Protein AF-A0A969EBJ7-F1 (afdb_monomer_lite)

Foldseek 3Di:
DDDDDDDDDDPDDDDDDDDDDDDDDDDDDDDDDDDDDDDDDDDDDDDDPDDPPPPPPLPPQDPVQWDWLAAAPVRWTKIWRNVQWDDPDPQWTWTWMDRRSDIWIWIARLVVQWIATPPVRDIDHDPDSSSSSRSVSSNVD

Radius of gyration: 25.85 Å; chains: 1; bounding box: 45×55×98 Å

Sequence (141 aa):
MMILLTACSHKAVQPPTTLPVTPQEPTPQTPVATGASSGAGVPVPTTIPPNPTTPLVSPSLPSSCNYFAGNAVGGQTIYVDVCSIRSEEPTNIRFIYYLGRERVEGSANCPDFNWISYPEAQVHTPQSEATENMLNKVCQG

pLDDT: mean 72.38, std 23.84, range [31.27, 97.56]

Secondary structure (DSSP, 8-state):
-------------PPP----------------------------------------------GGGEEEEEE-TTS-EEEEEEEEEEEEETTEEEEEEEETTEEEEEEEETTTTEEEEETTTEEE---SHHHHHHHHHHHT-

Structure (mmCIF, N/CA/C/O backbone):
data_AF-A0A969EBJ7-F1
#
_entry.id   AF-A0A969EBJ7-F1
#
loop_
_atom_site.group_PDB
_atom_site.id
_atom_site.type_symbol
_atom_site.label_atom_id
_atom_site.label_alt_id
_atom_site.label_comp_id
_atom_site.label_asym_id
_atom_site.label_entity_id
_atom_site.label_seq_id
_atom_site.pdbx_PDB_ins_code
_atom_site.Cartn_x
_atom_site.Cartn_y
_atom_site.Cartn_z
_atom_site.occupancy
_atom_site.B_iso_or_equiv
_atom_site.auth_seq_id
_atom_site.auth_comp_id
_atom_site.auth_asym_id
_atom_site.auth_atom_id
_atom_site.pdbx_PDB_model_num
ATOM 1 N N . MET A 1 1 ? -26.087 22.367 -56.078 1.00 46.88 1 MET A N 1
ATOM 2 C CA . MET A 1 1 ? -24.842 22.355 -55.284 1.00 46.88 1 MET A CA 1
ATOM 3 C C . MET A 1 1 ? -25.253 22.244 -53.822 1.00 46.88 1 MET A C 1
ATOM 5 O O . MET A 1 1 ? -25.692 23.227 -53.249 1.00 46.88 1 MET A O 1
ATOM 9 N N . MET A 1 2 ? -25.285 21.021 -53.288 1.00 39.97 2 MET A N 1
ATOM 10 C CA . MET A 1 2 ? -25.717 20.705 -51.919 1.00 39.97 2 MET A CA 1
ATOM 11 C C . MET A 1 2 ? -24.481 20.263 -51.139 1.00 39.97 2 MET A C 1
ATOM 13 O O . MET A 1 2 ? -23.809 19.321 -51.552 1.00 39.97 2 MET A O 1
ATOM 17 N N . ILE A 1 3 ? -24.172 20.960 -50.048 1.00 50.75 3 ILE A N 1
ATOM 18 C CA . ILE A 1 3 ? -23.107 20.590 -49.114 1.00 50.75 3 ILE A CA 1
ATOM 19 C C . ILE A 1 3 ? -23.778 19.756 -48.020 1.00 50.75 3 ILE A C 1
ATOM 21 O O . ILE A 1 3 ? -24.552 20.289 -47.227 1.00 50.75 3 ILE A O 1
ATOM 25 N N . LEU A 1 4 ? -23.542 18.440 -48.027 1.00 46.28 4 LEU A N 1
ATOM 26 C CA . LEU A 1 4 ? -23.965 17.555 -46.943 1.00 46.28 4 LEU A CA 1
ATOM 27 C C . LEU A 1 4 ? -23.080 17.810 -45.716 1.00 46.28 4 LEU A C 1
ATOM 29 O O . LEU A 1 4 ? -21.862 17.656 -45.776 1.00 46.28 4 LEU A O 1
ATOM 33 N N . LEU A 1 5 ? -23.713 18.185 -44.607 1.00 48.78 5 LEU A N 1
ATOM 34 C CA . LEU A 1 5 ? -23.107 18.241 -43.280 1.00 48.78 5 LEU A CA 1
ATOM 35 C C . LEU A 1 5 ? -22.982 16.811 -42.735 1.00 48.78 5 LEU A C 1
ATOM 37 O O . LEU A 1 5 ? -23.986 16.150 -42.471 1.00 48.78 5 LEU A O 1
ATOM 41 N N . THR A 1 6 ? -21.751 16.329 -42.576 1.00 59.78 6 THR A N 1
ATOM 42 C CA . THR A 1 6 ? -21.444 15.038 -41.949 1.00 59.78 6 THR A CA 1
ATOM 43 C C . THR A 1 6 ? -21.659 15.143 -40.438 1.00 59.78 6 THR A C 1
ATOM 45 O O . THR A 1 6 ? -20.926 15.849 -39.749 1.00 59.78 6 THR A O 1
ATOM 48 N N . ALA A 1 7 ? -22.674 14.456 -39.914 1.00 52.44 7 ALA A N 1
ATOM 49 C CA . ALA A 1 7 ? -22.923 14.354 -38.481 1.00 52.44 7 ALA A CA 1
ATO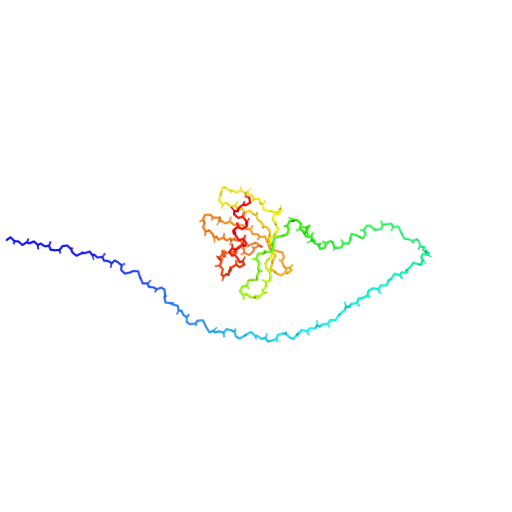M 50 C C . ALA A 1 7 ? -21.990 13.307 -37.843 1.00 52.44 7 ALA A C 1
ATOM 52 O O . ALA A 1 7 ? -21.936 12.159 -38.283 1.00 52.44 7 ALA A O 1
ATOM 53 N N . CYS A 1 8 ? -21.272 13.690 -36.786 1.00 48.91 8 CYS A N 1
ATOM 54 C CA . CYS A 1 8 ? -20.503 12.769 -35.951 1.00 48.91 8 CYS A CA 1
ATOM 55 C C . CYS A 1 8 ? -21.455 11.891 -35.118 1.00 48.91 8 CYS A C 1
ATOM 57 O O . CYS A 1 8 ? -22.104 12.382 -34.191 1.00 48.91 8 CYS A O 1
ATOM 59 N N . SER A 1 9 ? -21.516 10.588 -35.411 1.00 49.84 9 SER A N 1
ATOM 60 C CA . SER A 1 9 ? -22.147 9.594 -34.534 1.00 49.84 9 SER A CA 1
ATOM 61 C C . SER A 1 9 ? -21.327 9.422 -33.255 1.00 49.84 9 SER A C 1
ATOM 63 O O . SER A 1 9 ? -20.327 8.708 -33.227 1.00 49.84 9 SER A O 1
ATOM 65 N N . HIS A 1 10 ? -21.769 10.055 -32.173 1.00 54.69 10 HIS A N 1
ATOM 66 C CA . HIS A 1 10 ? -21.335 9.724 -30.822 1.00 54.69 10 HIS A CA 1
ATOM 67 C C . HIS A 1 10 ? -22.017 8.415 -30.411 1.00 54.69 10 HIS A C 1
ATOM 69 O O . HIS A 1 10 ? -23.227 8.345 -30.200 1.00 54.69 10 HIS A O 1
ATOM 75 N N . LYS A 1 11 ? -21.235 7.340 -30.334 1.00 44.22 11 LYS A N 1
ATOM 76 C CA . LYS A 1 11 ? -21.682 6.068 -29.774 1.00 44.22 11 LYS A CA 1
ATOM 77 C C . LYS A 1 11 ? -21.866 6.276 -28.266 1.00 44.22 11 LYS A C 1
ATOM 79 O O . LYS A 1 11 ? -20.884 6.385 -27.539 1.00 44.22 11 LYS A O 1
ATOM 84 N N . ALA A 1 12 ? -23.110 6.393 -27.807 1.00 45.72 12 ALA A N 1
ATOM 85 C CA . ALA A 1 12 ? -23.424 6.496 -26.387 1.00 45.72 12 ALA A CA 1
ATOM 86 C C . ALA A 1 12 ? -22.989 5.206 -25.671 1.00 45.72 12 ALA A C 1
ATOM 88 O O . ALA A 1 12 ? -23.544 4.132 -25.912 1.00 45.72 12 ALA A O 1
ATOM 89 N N . VAL A 1 13 ? -21.974 5.306 -24.813 1.00 46.50 13 VAL A N 1
ATOM 90 C CA . VAL A 1 13 ? -21.666 4.285 -23.809 1.00 46.50 13 VAL A CA 1
ATOM 91 C C . VAL A 1 13 ? -22.725 4.426 -22.722 1.00 46.50 13 VAL A C 1
ATOM 93 O O . VAL A 1 13 ? -22.834 5.472 -22.086 1.00 46.50 13 VAL A O 1
ATOM 96 N N . GLN A 1 14 ? -23.556 3.401 -22.565 1.00 47.50 14 GLN A N 1
ATOM 97 C CA . GLN A 1 14 ? -24.537 3.340 -21.487 1.00 47.50 14 GLN A CA 1
ATOM 98 C C . GLN A 1 14 ? -23.790 3.310 -20.141 1.00 47.50 14 GLN A C 1
ATOM 100 O O . GLN A 1 14 ? -22.858 2.514 -20.002 1.00 47.50 14 GLN A O 1
ATOM 105 N N . PRO A 1 15 ? -24.155 4.142 -19.150 1.00 52.88 15 PRO A N 1
ATOM 106 C CA . PRO A 1 15 ? -23.644 3.971 -17.798 1.00 52.88 15 PRO A CA 1
ATOM 107 C C . PRO A 1 15 ? -24.179 2.648 -17.219 1.00 52.88 15 PRO A C 1
ATOM 109 O O . PRO A 1 15 ? -25.340 2.304 -17.470 1.00 52.88 15 PRO A O 1
ATOM 112 N N . PRO A 1 16 ? -23.370 1.886 -16.461 1.00 50.22 16 PRO A N 1
ATOM 113 C CA . PRO A 1 16 ? -23.843 0.662 -15.832 1.00 50.22 16 PRO A CA 1
ATOM 114 C C . PRO A 1 16 ? -24.989 0.992 -14.870 1.00 50.22 16 PRO A C 1
ATOM 116 O O . PRO A 1 16 ? -24.893 1.894 -14.041 1.00 50.22 16 PRO A O 1
ATOM 119 N N . THR A 1 17 ? -26.101 0.273 -15.009 1.00 47.41 17 THR A N 1
ATOM 120 C CA . THR A 1 17 ? -27.240 0.360 -14.095 1.00 47.41 17 THR A CA 1
ATOM 121 C C . THR A 1 17 ? -26.830 -0.227 -12.745 1.0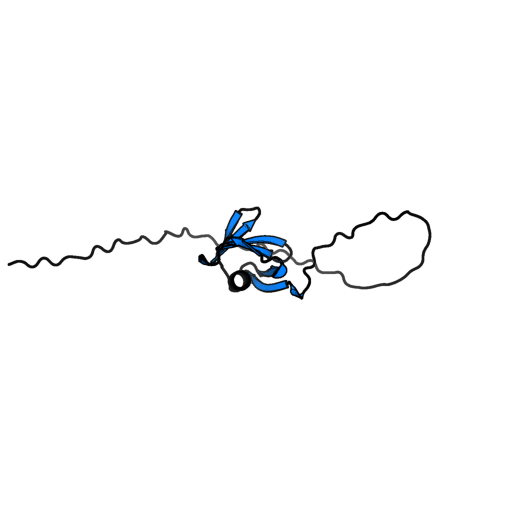0 47.41 17 THR A C 1
ATOM 123 O O . THR A 1 17 ? -26.764 -1.444 -12.585 1.00 47.41 17 THR A O 1
ATOM 126 N N . THR A 1 18 ? -26.522 0.632 -11.775 1.00 43.69 18 THR A N 1
ATOM 127 C CA . THR A 1 18 ? -26.248 0.226 -10.394 1.00 43.69 18 THR A CA 1
ATOM 128 C C . THR A 1 18 ? -27.556 -0.214 -9.743 1.00 43.69 18 THR A C 1
ATOM 130 O O . THR A 1 18 ? -28.464 0.592 -9.537 1.00 43.69 18 THR A O 1
ATOM 133 N N . LEU A 1 19 ? -27.672 -1.503 -9.423 1.00 49.62 19 LEU A N 1
ATOM 134 C CA . LEU A 1 19 ? -28.702 -1.986 -8.505 1.00 49.62 19 LEU A CA 1
ATOM 135 C C . LEU A 1 19 ? -28.498 -1.304 -7.137 1.00 49.62 19 LEU A C 1
ATOM 137 O O . LEU A 1 19 ? -27.350 -1.132 -6.719 1.00 49.62 19 LEU A O 1
ATOM 141 N N . PRO A 1 20 ? -29.566 -0.910 -6.423 1.00 44.16 20 PRO A N 1
ATOM 142 C CA . PRO A 1 20 ? -29.428 -0.330 -5.095 1.00 44.16 20 PRO A CA 1
ATOM 143 C C . PRO A 1 20 ? -28.909 -1.396 -4.124 1.00 44.16 20 PRO A C 1
ATOM 145 O O . PRO A 1 20 ? -29.624 -2.331 -3.767 1.00 44.16 20 PRO A O 1
ATOM 148 N N . VAL A 1 21 ? -27.655 -1.256 -3.692 1.00 50.44 21 VAL A N 1
ATOM 149 C CA . VAL A 1 21 ? -27.106 -2.020 -2.568 1.00 50.44 21 VAL A CA 1
ATOM 150 C C . VAL A 1 21 ? -27.726 -1.438 -1.302 1.00 50.44 21 VAL A C 1
ATOM 152 O O . VAL A 1 21 ? -27.461 -0.295 -0.933 1.00 50.44 21 VAL A O 1
ATOM 155 N N . THR A 1 22 ? -28.616 -2.197 -0.668 1.00 42.34 22 THR A N 1
ATOM 156 C CA . THR A 1 22 ? -29.164 -1.846 0.644 1.00 42.34 22 THR A CA 1
ATOM 157 C C . THR A 1 22 ? -28.011 -1.762 1.654 1.00 42.34 22 THR A C 1
ATOM 159 O O . THR A 1 22 ? -27.198 -2.687 1.690 1.00 42.34 22 THR A O 1
ATOM 162 N N . PRO A 1 23 ? -27.907 -0.699 2.472 1.00 47.81 23 PRO A N 1
ATOM 163 C CA . PRO A 1 23 ? -26.913 -0.634 3.539 1.00 47.81 23 PRO A CA 1
ATOM 164 C C . PRO A 1 23 ? -27.090 -1.825 4.489 1.00 47.81 23 PRO A C 1
ATOM 166 O O . PRO A 1 23 ? -28.138 -1.961 5.119 1.00 47.81 23 PRO A O 1
ATOM 169 N N . GLN A 1 24 ? -26.094 -2.709 4.579 1.00 46.34 24 GLN A N 1
ATOM 170 C CA . GLN A 1 24 ? -26.048 -3.697 5.653 1.00 46.34 24 GLN A CA 1
ATOM 171 C C . GLN A 1 24 ? -25.675 -2.971 6.948 1.00 46.34 24 GLN A C 1
ATOM 173 O O . GLN A 1 24 ? -24.591 -2.403 7.070 1.00 46.34 24 GLN A O 1
ATOM 178 N N . GLU A 1 25 ? -26.610 -2.961 7.893 1.00 42.88 25 GLU A N 1
ATOM 179 C CA . GLU A 1 25 ? -26.428 -2.434 9.241 1.00 42.88 25 GLU A CA 1
ATOM 180 C C . GLU A 1 25 ? -25.341 -3.241 9.983 1.00 42.88 25 GLU A C 1
ATOM 182 O O . GLU A 1 25 ? -25.439 -4.470 10.055 1.00 42.88 25 GLU A O 1
ATOM 187 N N . PRO A 1 26 ? -24.286 -2.603 10.527 1.00 46.66 26 PRO A N 1
ATOM 188 C CA . PRO A 1 26 ? -23.290 -3.297 11.331 1.00 46.66 26 PRO A CA 1
ATOM 189 C C . PRO A 1 26 ? -23.901 -3.705 12.675 1.00 46.66 26 PRO A C 1
ATOM 191 O O . PRO A 1 26 ? -24.201 -2.861 13.519 1.00 46.66 26 PRO A O 1
ATOM 194 N N . THR A 1 27 ? -24.063 -5.008 12.901 1.00 40.62 27 THR A N 1
ATOM 195 C CA . THR A 1 27 ? -24.415 -5.547 14.223 1.00 40.62 27 THR A CA 1
ATOM 196 C C . THR A 1 27 ? -23.364 -5.126 15.267 1.00 40.62 27 THR A C 1
ATOM 198 O O . THR A 1 27 ? -22.176 -5.384 15.050 1.00 40.62 27 THR A O 1
ATOM 201 N N . PRO A 1 28 ? -23.749 -4.521 16.409 1.00 39.03 28 PRO A N 1
ATOM 202 C CA . PRO A 1 28 ? -22.803 -4.114 17.447 1.00 39.03 28 PRO A CA 1
ATOM 203 C C . PRO A 1 28 ? -22.165 -5.335 18.121 1.00 39.03 28 PRO A C 1
ATOM 205 O O . PRO A 1 28 ? -22.866 -6.155 18.713 1.00 39.03 28 PRO A O 1
ATOM 208 N N . GLN A 1 29 ? -20.837 -5.451 18.074 1.00 44.97 29 GLN A N 1
ATOM 209 C CA . GLN A 1 29 ? -20.093 -6.390 18.916 1.00 44.97 29 GLN A CA 1
ATOM 210 C C . GLN A 1 29 ? -19.499 -5.626 20.106 1.00 44.97 29 GLN A C 1
ATOM 212 O O . GLN A 1 29 ? -18.664 -4.737 19.947 1.00 44.97 29 GLN A O 1
ATOM 217 N N . THR A 1 30 ? -19.987 -5.952 21.302 1.00 39.75 30 THR A N 1
ATOM 218 C CA . THR A 1 30 ? -19.575 -5.399 22.600 1.00 39.75 30 THR A CA 1
ATOM 219 C C . THR A 1 30 ? -18.094 -5.695 22.897 1.00 39.75 30 THR A C 1
ATOM 221 O O . THR A 1 30 ? -17.650 -6.820 22.659 1.00 39.75 30 THR A O 1
ATOM 224 N N . PRO A 1 31 ? -17.319 -4.750 23.466 1.00 45.72 31 PRO A N 1
ATOM 225 C CA . PRO A 1 31 ? -15.910 -4.965 23.773 1.00 45.72 31 PRO A CA 1
ATOM 226 C C . PRO A 1 31 ? -15.742 -5.674 25.123 1.00 45.72 31 PRO A C 1
ATOM 228 O O . PRO A 1 31 ? -16.277 -5.227 26.137 1.00 45.72 31 PRO A O 1
ATOM 231 N N . VAL A 1 32 ? -14.952 -6.749 25.161 1.00 38.84 32 VAL A N 1
ATOM 232 C CA . VAL A 1 32 ? -14.462 -7.327 26.422 1.00 38.84 32 VAL A CA 1
ATOM 233 C C . VAL A 1 32 ? -13.046 -6.815 26.660 1.00 38.84 32 VAL A C 1
ATOM 235 O O . VAL A 1 32 ? -12.104 -7.174 25.955 1.00 38.84 32 VAL A O 1
ATOM 238 N N . ALA A 1 33 ? -12.916 -5.945 27.657 1.00 40.78 33 ALA A N 1
ATOM 239 C CA . ALA A 1 33 ? -11.645 -5.543 28.235 1.00 40.78 33 ALA A CA 1
ATOM 240 C C . ALA A 1 33 ? -11.147 -6.599 29.238 1.00 40.78 33 ALA A C 1
ATOM 242 O O . ALA A 1 33 ? -11.957 -7.303 29.844 1.00 40.78 33 ALA A O 1
ATOM 243 N N . THR A 1 34 ? -9.831 -6.606 29.481 1.00 31.72 34 THR A N 1
ATOM 244 C CA . THR A 1 34 ? -9.140 -6.679 30.795 1.00 31.72 34 THR A CA 1
ATOM 245 C C . THR A 1 34 ? -7.940 -7.630 30.764 1.00 31.72 34 THR A C 1
ATOM 247 O O . THR A 1 34 ? -8.078 -8.807 30.450 1.00 31.72 34 THR A O 1
ATOM 250 N N . GLY A 1 35 ? -6.773 -7.129 31.183 1.00 31.27 35 GLY A N 1
ATOM 251 C CA . GLY A 1 35 ? -5.669 -7.974 31.642 1.00 31.27 35 GLY A CA 1
ATOM 252 C C . GLY A 1 35 ? -4.305 -7.292 31.610 1.00 31.27 35 GLY A C 1
ATOM 253 O O . GLY A 1 35 ? -3.587 -7.404 30.625 1.00 31.27 35 GLY A O 1
ATOM 254 N N . ALA A 1 36 ? -3.943 -6.610 32.697 1.00 37.25 36 ALA A N 1
ATOM 255 C CA . ALA A 1 36 ? -2.614 -6.054 32.943 1.00 37.25 36 ALA A CA 1
ATOM 256 C C . ALA A 1 36 ? -1.861 -6.847 34.036 1.00 37.25 36 ALA A C 1
ATOM 258 O O . ALA A 1 36 ? -2.493 -7.395 34.936 1.00 37.25 36 ALA A O 1
ATOM 259 N N . SER A 1 37 ? -0.521 -6.761 33.982 1.00 42.38 37 SER A N 1
ATOM 260 C CA . SER A 1 37 ? 0.460 -6.781 35.096 1.00 42.38 37 SER A CA 1
ATOM 261 C C . SER A 1 37 ? 1.161 -8.092 35.526 1.00 42.38 37 SER A C 1
ATOM 263 O O . SER A 1 37 ? 0.583 -8.948 36.177 1.00 42.38 37 SER A O 1
ATOM 265 N N . SER A 1 38 ? 2.473 -8.132 35.227 1.00 40.56 38 SER A N 1
ATOM 266 C CA . SER A 1 38 ? 3.654 -8.165 36.132 1.00 40.56 38 SER A CA 1
ATOM 267 C C . SER A 1 38 ? 3.793 -9.206 37.265 1.00 40.56 38 SER A C 1
ATOM 269 O O . SER A 1 38 ? 2.947 -9.291 38.147 1.00 40.56 38 SER A O 1
ATOM 271 N N . GLY A 1 39 ? 4.970 -9.854 37.347 1.00 33.31 39 GLY A N 1
ATOM 272 C CA . GLY A 1 39 ? 5.471 -10.489 38.579 1.00 33.31 39 GLY A CA 1
ATOM 273 C C . GLY A 1 39 ? 6.603 -11.510 38.381 1.00 33.31 39 GLY A C 1
ATOM 274 O O . GLY A 1 39 ? 6.380 -12.585 37.838 1.00 33.31 39 GLY A O 1
ATOM 275 N N . ALA A 1 40 ? 7.812 -11.182 38.848 1.00 44.72 40 ALA A N 1
ATOM 276 C CA . ALA A 1 40 ? 8.999 -12.041 38.865 1.00 44.72 40 ALA A CA 1
ATOM 277 C C . ALA A 1 40 ? 9.083 -12.908 40.140 1.00 44.72 40 ALA A C 1
ATOM 279 O O . ALA A 1 40 ? 8.709 -12.450 41.218 1.00 44.72 40 ALA A O 1
ATOM 280 N N . GLY A 1 41 ? 9.662 -14.112 40.034 1.00 31.28 41 GLY A N 1
ATOM 281 C CA . GLY A 1 41 ? 10.075 -14.939 41.178 1.00 31.28 41 GLY A CA 1
ATOM 282 C C . GLY A 1 41 ? 10.578 -16.335 40.772 1.00 31.28 41 GLY A C 1
ATOM 283 O O . GLY A 1 41 ? 9.850 -17.107 40.163 1.00 31.28 41 GLY A O 1
ATOM 284 N N . VAL A 1 42 ? 11.827 -16.653 41.117 1.00 39.00 42 VAL A N 1
ATOM 285 C CA . VAL A 1 42 ? 12.533 -17.960 41.006 1.00 39.00 42 VAL A CA 1
ATOM 286 C C . VAL A 1 42 ? 12.807 -18.397 42.473 1.00 39.00 42 VAL A C 1
ATOM 288 O O . VAL A 1 42 ? 12.975 -17.462 43.264 1.00 39.00 42 VAL A O 1
ATOM 291 N N . PRO A 1 43 ? 12.863 -19.693 42.916 1.00 46.91 43 PRO A N 1
ATOM 292 C CA . PRO A 1 43 ? 13.735 -20.757 42.367 1.00 46.91 43 PRO A CA 1
ATOM 293 C C . PRO A 1 43 ? 13.276 -22.258 42.392 1.00 46.91 43 PRO A C 1
ATOM 295 O O . PRO A 1 43 ? 12.641 -22.720 43.329 1.00 46.91 43 PRO A O 1
ATOM 298 N N . VAL A 1 44 ? 13.636 -22.985 41.309 1.00 41.12 44 VAL A N 1
ATOM 299 C CA . VAL A 1 44 ? 14.278 -24.336 41.085 1.00 41.12 44 VAL A CA 1
ATOM 300 C C . VAL A 1 44 ? 14.400 -25.343 42.276 1.00 41.12 44 VAL A C 1
ATOM 302 O O . VAL A 1 44 ? 14.587 -24.840 43.380 1.00 41.12 44 VAL A O 1
ATOM 305 N N . PRO A 1 45 ? 14.460 -26.717 42.133 1.00 54.56 45 PRO A N 1
ATOM 306 C CA . PRO A 1 45 ? 14.730 -27.588 40.945 1.00 54.56 45 PRO A CA 1
ATOM 307 C C . PRO A 1 45 ? 13.851 -28.863 40.758 1.00 54.56 45 PRO A C 1
ATOM 309 O O . PRO A 1 45 ? 13.212 -29.331 41.694 1.00 54.56 45 PRO A O 1
ATOM 312 N N . THR A 1 46 ? 13.943 -29.522 39.582 1.00 35.00 46 THR A N 1
ATOM 313 C CA . THR A 1 46 ? 14.392 -30.941 39.390 1.00 35.00 46 THR A CA 1
ATOM 314 C C . THR A 1 46 ? 13.877 -31.544 38.060 1.00 35.00 46 THR A C 1
ATOM 316 O O . THR A 1 46 ? 12.696 -31.821 37.898 1.00 35.00 46 THR A O 1
ATOM 319 N N . THR A 1 47 ? 14.822 -31.762 37.135 1.00 46.91 47 THR A N 1
ATOM 320 C CA . THR A 1 47 ? 14.915 -32.828 36.106 1.00 46.91 47 THR A CA 1
ATOM 321 C C . THR A 1 47 ? 13.768 -33.057 35.105 1.00 46.91 47 THR A C 1
ATOM 323 O O . THR A 1 47 ? 12.956 -33.958 35.287 1.00 46.91 47 THR A O 1
ATOM 326 N N . ILE A 1 48 ? 13.825 -32.379 33.947 1.00 53.09 48 ILE A N 1
ATOM 327 C CA . ILE A 1 48 ? 13.273 -32.863 32.662 1.00 53.09 48 ILE A CA 1
ATOM 328 C C . ILE A 1 48 ? 14.262 -32.461 31.534 1.00 53.09 48 ILE A C 1
ATOM 330 O O . ILE A 1 48 ? 14.739 -31.324 31.552 1.00 53.09 48 ILE A O 1
ATOM 334 N N . PRO A 1 49 ? 14.631 -33.357 30.591 1.00 58.66 49 PRO A N 1
ATOM 335 C CA . PRO A 1 49 ? 15.516 -33.047 29.454 1.00 58.66 49 PRO A CA 1
ATOM 336 C C . PRO A 1 49 ? 14.935 -31.947 28.537 1.00 58.66 49 PRO A C 1
ATOM 338 O O . PRO A 1 49 ? 13.714 -31.784 28.493 1.00 58.66 49 PRO A O 1
ATOM 341 N N . PRO A 1 50 ? 15.768 -31.187 27.792 1.00 49.25 50 PRO A N 1
ATOM 342 C CA . PRO A 1 50 ? 15.309 -30.034 27.027 1.00 49.25 50 PRO A CA 1
ATOM 343 C C . PRO A 1 50 ? 14.499 -30.486 25.810 1.00 49.25 50 PRO A C 1
ATOM 345 O O . PRO A 1 50 ? 15.039 -30.810 24.756 1.00 49.25 50 PRO A O 1
ATOM 348 N N . ASN A 1 51 ? 13.179 -30.468 25.947 1.00 47.56 51 ASN A N 1
ATOM 349 C CA . ASN A 1 51 ? 12.309 -30.264 24.803 1.00 47.56 51 ASN A CA 1
ATOM 350 C C . ASN A 1 51 ? 12.593 -28.842 24.288 1.00 47.56 51 ASN A C 1
ATOM 352 O O . ASN A 1 51 ? 12.491 -27.906 25.090 1.00 47.56 51 ASN A O 1
ATOM 356 N N . PRO A 1 52 ? 12.948 -28.611 23.012 1.00 53.28 52 PRO A N 1
ATOM 357 C CA . PRO A 1 52 ? 12.847 -27.274 22.461 1.00 53.28 52 PRO A CA 1
ATOM 358 C C . PRO A 1 52 ? 11.352 -26.972 22.360 1.00 53.28 52 PRO A C 1
ATOM 360 O O . PRO A 1 52 ? 10.711 -27.216 21.344 1.00 53.28 52 PRO A O 1
ATOM 363 N N . THR A 1 53 ? 10.770 -26.482 23.454 1.00 48.47 53 THR A N 1
ATOM 364 C CA . THR A 1 53 ? 9.485 -25.796 23.426 1.00 48.47 53 THR A CA 1
ATOM 365 C C . THR A 1 53 ? 9.738 -24.521 22.644 1.00 48.47 53 THR A C 1
ATOM 367 O O . THR A 1 53 ? 10.089 -23.489 23.210 1.00 48.47 53 THR A O 1
ATOM 370 N N . THR A 1 54 ? 9.672 -24.628 21.319 1.00 48.59 54 THR A N 1
ATOM 371 C CA . THR A 1 54 ? 9.671 -23.486 20.423 1.00 48.59 54 THR A CA 1
ATOM 372 C C . THR A 1 54 ? 8.522 -22.599 20.898 1.00 48.59 54 THR A C 1
ATOM 374 O O . THR A 1 54 ? 7.372 -23.046 20.852 1.00 48.59 54 THR A O 1
ATOM 377 N N . PRO A 1 55 ? 8.777 -21.386 21.424 1.00 50.94 55 PRO A N 1
ATOM 378 C CA . PRO A 1 55 ? 7.690 -20.444 21.614 1.00 50.94 55 PRO A CA 1
ATOM 379 C C . PRO A 1 55 ? 7.030 -20.283 20.248 1.00 50.94 55 PRO A C 1
ATOM 381 O O . PRO A 1 55 ? 7.730 -20.191 19.240 1.00 50.94 55 PRO A O 1
ATOM 384 N N . LEU A 1 56 ? 5.700 -20.313 20.200 1.00 46.38 56 LEU A N 1
ATOM 385 C CA . LEU A 1 56 ? 4.948 -19.961 19.005 1.00 46.38 56 LEU A CA 1
ATOM 386 C C . LEU A 1 56 ? 5.301 -18.502 18.694 1.00 46.38 56 LEU A C 1
ATOM 388 O O . LEU A 1 56 ? 4.694 -17.578 19.233 1.00 46.38 56 LEU A O 1
ATOM 392 N N . VAL A 1 57 ? 6.368 -18.305 17.918 1.00 45.22 57 VAL A N 1
ATOM 393 C CA . VAL A 1 57 ? 6.839 -17.000 17.481 1.00 45.22 57 VAL A CA 1
ATOM 394 C C . VAL A 1 57 ? 5.734 -16.487 16.576 1.00 45.22 57 VAL A C 1
ATOM 396 O O . VAL A 1 57 ? 5.669 -16.832 15.399 1.00 45.22 57 VAL A O 1
ATOM 399 N N . SER A 1 58 ? 4.812 -15.705 17.141 1.00 49.97 58 SER A N 1
ATOM 400 C CA . SER A 1 58 ? 4.016 -14.801 16.320 1.00 49.97 58 SER A CA 1
ATOM 401 C C . SER A 1 58 ? 5.035 -14.000 15.521 1.00 49.97 58 SER A C 1
ATOM 403 O O . SER A 1 58 ? 5.946 -13.456 16.151 1.00 49.97 58 SER A O 1
ATOM 405 N N . PRO A 1 59 ? 4.970 -13.977 14.180 1.00 50.09 59 PRO A N 1
ATOM 406 C CA . PRO A 1 59 ? 5.922 -13.224 13.385 1.00 50.09 59 PRO A CA 1
ATOM 407 C C . PRO A 1 59 ? 5.731 -11.744 13.713 1.00 50.09 59 PRO A C 1
ATOM 409 O O . PRO A 1 59 ? 4.909 -11.050 13.123 1.00 50.09 59 PRO A O 1
ATOM 412 N N . SER A 1 60 ? 6.458 -11.267 14.720 1.00 58.38 60 SER A N 1
ATOM 413 C CA . SER A 1 60 ? 6.640 -9.856 14.970 1.00 58.38 60 SER A CA 1
ATOM 414 C C . SER A 1 60 ? 7.572 -9.387 13.871 1.00 58.38 60 SER A C 1
ATOM 416 O O . SER A 1 60 ? 8.759 -9.728 13.882 1.00 58.38 60 SER A O 1
ATOM 418 N N . LEU A 1 61 ? 7.038 -8.653 12.896 1.00 61.56 61 LEU A N 1
ATOM 419 C CA . LEU A 1 61 ? 7.899 -7.924 11.979 1.00 61.56 61 LEU A CA 1
ATOM 420 C C . LEU A 1 61 ? 8.859 -7.075 12.814 1.00 61.56 61 LEU A C 1
ATOM 422 O O . LEU A 1 61 ? 8.408 -6.398 13.744 1.00 61.56 61 LEU A O 1
ATOM 426 N N . PRO A 1 62 ? 10.160 -7.065 12.496 1.00 68.56 62 PRO A N 1
ATOM 427 C CA . PRO A 1 62 ? 11.039 -6.065 13.074 1.00 68.56 62 PRO A CA 1
ATOM 428 C C . PRO A 1 62 ? 10.485 -4.679 12.721 1.00 68.56 62 PRO A C 1
ATOM 430 O O . PRO A 1 62 ? 10.069 -4.446 11.585 1.00 68.56 62 PRO A O 1
ATOM 433 N N . SER A 1 63 ? 10.470 -3.753 13.683 1.00 73.69 63 SER A N 1
ATOM 434 C CA . SER A 1 63 ? 9.829 -2.440 13.517 1.00 73.69 63 SER A CA 1
ATOM 435 C C . SER A 1 63 ? 10.357 -1.648 12.314 1.00 73.69 63 SER A C 1
ATOM 437 O O . SER A 1 63 ? 9.638 -0.826 11.765 1.00 73.69 63 SER A O 1
ATOM 439 N N . SER A 1 64 ? 11.590 -1.915 11.868 1.00 86.12 64 SER A N 1
ATOM 440 C CA . SER A 1 64 ? 12.190 -1.315 10.667 1.00 86.12 64 SER A CA 1
ATOM 441 C C . SER A 1 64 ? 11.577 -1.798 9.349 1.00 86.12 64 SER A C 1
ATOM 443 O O . SER A 1 64 ? 11.692 -1.113 8.339 1.00 86.12 64 SER A O 1
ATOM 445 N N . CYS A 1 65 ? 10.956 -2.976 9.348 1.00 91.31 65 CYS A N 1
ATOM 446 C CA . CYS A 1 65 ? 10.294 -3.570 8.190 1.00 91.31 65 CYS A CA 1
ATOM 447 C C . CYS A 1 65 ? 8.786 -3.309 8.180 1.00 91.31 65 CYS A C 1
ATOM 449 O O . CYS A 1 65 ? 8.104 -3.699 7.243 1.00 91.31 65 CYS A O 1
ATOM 451 N N . ASN A 1 66 ? 8.247 -2.668 9.212 1.00 91.94 66 ASN A N 1
ATOM 452 C CA . ASN A 1 66 ? 6.824 -2.426 9.333 1.00 91.94 66 ASN A CA 1
ATOM 453 C C . ASN A 1 66 ? 6.496 -0.995 8.884 1.00 91.94 66 ASN A C 1
ATOM 455 O O . ASN A 1 66 ? 6.982 -0.023 9.460 1.00 91.94 66 ASN A O 1
ATOM 459 N N . TYR A 1 67 ? 5.674 -0.864 7.845 1.00 95.56 67 TYR A N 1
ATOM 460 C CA . TYR A 1 67 ? 5.162 0.421 7.378 1.00 95.56 67 TYR A CA 1
ATOM 461 C C . TYR A 1 67 ? 3.669 0.536 7.678 1.00 95.56 67 TYR A C 1
ATOM 463 O O . TYR A 1 67 ? 2.876 -0.269 7.197 1.00 95.56 67 TYR A O 1
ATOM 471 N N . PHE A 1 68 ? 3.280 1.544 8.456 1.00 95.88 68 PHE A N 1
ATOM 472 C CA . PHE A 1 68 ? 1.877 1.875 8.699 1.00 95.88 68 PHE A CA 1
ATOM 473 C C . PHE A 1 68 ? 1.299 2.617 7.493 1.00 95.88 68 PHE A C 1
ATOM 475 O O . PHE A 1 68 ? 1.720 3.735 7.202 1.00 95.88 68 PHE A O 1
ATOM 482 N N . ALA A 1 69 ? 0.328 2.005 6.816 1.00 96.06 69 ALA A N 1
ATOM 483 C CA . ALA A 1 69 ? -0.319 2.606 5.652 1.00 96.06 69 ALA A CA 1
ATOM 484 C C . ALA A 1 69 ? -1.566 3.428 6.027 1.00 96.06 69 ALA A C 1
ATOM 486 O O . ALA A 1 69 ? -1.929 4.357 5.309 1.00 96.06 69 ALA A O 1
ATOM 487 N N . GLY A 1 70 ? -2.210 3.115 7.157 1.00 95.81 70 GLY A N 1
ATOM 488 C CA . GLY A 1 70 ? -3.402 3.811 7.647 1.00 95.81 70 GLY A CA 1
ATOM 489 C C . GLY A 1 70 ? -4.496 2.848 8.098 1.00 95.81 70 GLY A C 1
ATOM 490 O O . GLY A 1 70 ? -4.234 1.681 8.379 1.00 95.81 70 GLY A O 1
ATOM 491 N N . ASN A 1 71 ? -5.740 3.328 8.142 1.00 93.44 71 ASN A N 1
ATOM 492 C CA . ASN A 1 71 ? -6.914 2.495 8.403 1.00 93.44 71 ASN A CA 1
ATOM 493 C C . ASN A 1 71 ? -7.748 2.315 7.126 1.00 93.44 71 ASN A C 1
ATOM 495 O O . ASN A 1 71 ? -8.063 3.278 6.423 1.00 93.44 71 ASN A O 1
ATOM 499 N N . ALA A 1 72 ? -8.099 1.069 6.819 1.00 88.69 72 ALA A N 1
ATOM 500 C CA . ALA A 1 72 ? -9.004 0.709 5.736 1.00 88.69 72 ALA A CA 1
ATOM 501 C C . ALA A 1 72 ? -10.418 1.263 5.982 1.00 88.69 72 ALA A C 1
ATOM 503 O O . ALA A 1 72 ? -10.768 1.616 7.109 1.00 88.69 72 ALA A O 1
ATOM 504 N N . VAL A 1 73 ? -11.268 1.255 4.948 1.00 83.88 73 VAL A N 1
ATOM 505 C CA . VAL A 1 73 ? -12.684 1.671 5.053 1.00 83.88 73 VAL A CA 1
ATOM 506 C C . VAL A 1 73 ? -13.417 0.931 6.182 1.00 83.88 73 VAL A C 1
ATOM 508 O O . VAL A 1 73 ? -14.211 1.526 6.901 1.00 83.88 73 VAL A O 1
ATOM 511 N N . GLY A 1 74 ? -13.103 -0.350 6.397 1.00 81.81 74 GLY A N 1
ATOM 512 C CA . GLY A 1 74 ? -13.667 -1.156 7.484 1.00 81.81 74 GLY A CA 1
ATOM 513 C C . GLY A 1 74 ? -13.041 -0.922 8.867 1.00 81.81 74 GLY A C 1
ATOM 514 O O . GLY A 1 74 ? -13.208 -1.764 9.746 1.00 81.81 74 GLY A O 1
ATOM 515 N N . GLY A 1 75 ? -12.256 0.145 9.054 1.00 86.31 75 GLY A N 1
ATOM 516 C CA . GLY A 1 75 ? -11.604 0.505 10.320 1.00 86.31 75 GLY A CA 1
ATOM 517 C C . GLY A 1 75 ? -10.395 -0.354 10.701 1.00 86.31 75 GLY A C 1
ATOM 518 O O . GLY A 1 75 ? -9.758 -0.100 11.720 1.00 86.31 75 GLY A O 1
ATOM 519 N N . GLN A 1 76 ? -10.057 -1.362 9.896 1.00 91.44 76 GLN A N 1
ATOM 520 C CA . GLN A 1 76 ? -8.899 -2.215 10.138 1.00 91.44 76 GLN A CA 1
ATOM 521 C C . GLN A 1 76 ? -7.617 -1.477 9.775 1.00 91.44 76 GLN A C 1
ATOM 523 O O . GLN A 1 76 ? -7.503 -0.902 8.694 1.00 91.44 76 GLN A O 1
ATOM 528 N N . THR A 1 77 ? -6.633 -1.525 10.662 1.00 93.81 77 THR A N 1
ATOM 529 C CA . THR A 1 77 ? -5.315 -0.970 10.376 1.00 93.81 77 THR A CA 1
ATOM 530 C C . THR A 1 77 ? -4.599 -1.786 9.307 1.00 93.81 77 THR A C 1
ATOM 532 O O . THR A 1 77 ? -4.602 -3.011 9.369 1.00 93.81 77 THR A O 1
ATOM 535 N N . ILE A 1 78 ? -3.955 -1.104 8.362 1.00 95.94 78 ILE A N 1
ATOM 536 C CA . ILE A 1 78 ? -3.097 -1.710 7.350 1.00 95.94 78 ILE A CA 1
ATOM 537 C C . ILE A 1 78 ? -1.635 -1.458 7.710 1.00 95.94 78 ILE A C 1
ATOM 539 O O . ILE A 1 78 ? -1.198 -0.309 7.837 1.00 95.94 78 ILE A O 1
ATOM 543 N N . TYR A 1 79 ? -0.870 -2.542 7.800 1.00 96.44 79 TYR A N 1
ATOM 544 C CA . TYR A 1 79 ? 0.589 -2.502 7.829 1.00 96.44 79 TYR A CA 1
ATOM 545 C C . TYR A 1 79 ? 1.171 -3.255 6.639 1.00 96.44 79 TYR A C 1
ATOM 547 O O . TYR A 1 79 ? 0.629 -4.274 6.230 1.00 96.44 79 TYR A O 1
ATOM 555 N N . VAL A 1 80 ? 2.300 -2.796 6.116 1.00 96.31 80 VAL A N 1
ATOM 556 C CA . VAL A 1 80 ? 3.056 -3.477 5.059 1.00 96.31 80 VAL A CA 1
ATOM 557 C C . VAL A 1 80 ? 4.366 -3.987 5.634 1.00 96.31 80 VAL A C 1
ATOM 559 O O . VAL A 1 80 ? 5.070 -3.243 6.318 1.00 96.31 80 VAL A O 1
ATOM 562 N N . ASP A 1 81 ? 4.705 -5.238 5.331 1.00 95.88 81 ASP A N 1
ATOM 563 C CA . ASP A 1 81 ? 6.050 -5.760 5.542 1.00 95.88 81 ASP A CA 1
ATOM 564 C C . ASP A 1 81 ? 6.958 -5.302 4.402 1.00 95.88 81 ASP A C 1
ATOM 566 O O . ASP A 1 81 ? 7.081 -5.972 3.375 1.00 95.88 81 ASP A O 1
ATOM 570 N N . VAL A 1 82 ? 7.610 -4.152 4.550 1.00 95.44 82 VAL A N 1
ATOM 571 C CA . VAL A 1 82 ? 8.463 -3.613 3.483 1.00 95.44 82 VAL A CA 1
ATOM 572 C C . VAL A 1 82 ? 9.675 -4.496 3.198 1.00 95.44 82 VAL A C 1
ATOM 574 O O . VAL A 1 82 ? 10.220 -4.459 2.101 1.00 95.44 82 VAL A O 1
ATOM 577 N N . CYS A 1 83 ? 10.078 -5.344 4.146 1.00 94.50 83 CYS A N 1
ATOM 578 C CA . CYS A 1 83 ? 11.168 -6.288 3.930 1.00 94.50 83 CYS A CA 1
ATOM 579 C C . CYS A 1 83 ? 10.733 -7.525 3.144 1.00 94.50 83 CYS A C 1
ATOM 581 O O . CYS A 1 83 ? 11.602 -8.230 2.627 1.00 94.50 83 CYS A O 1
ATOM 583 N N . SER A 1 84 ? 9.426 -7.764 3.013 1.00 94.62 84 SER A N 1
ATOM 584 C CA . SER A 1 84 ? 8.858 -8.807 2.156 1.00 94.62 84 SER A CA 1
ATOM 585 C C . SER A 1 84 ? 8.683 -8.387 0.697 1.00 94.62 84 SER A C 1
ATOM 587 O O . SER A 1 84 ? 8.427 -9.249 -0.138 1.00 94.62 84 SER A O 1
ATOM 589 N N . ILE A 1 85 ? 8.820 -7.091 0.387 1.00 95.00 85 ILE A N 1
ATOM 590 C CA . ILE A 1 85 ? 8.625 -6.566 -0.966 1.00 95.00 85 ILE A CA 1
ATOM 591 C C . ILE A 1 85 ? 9.692 -7.158 -1.889 1.00 95.00 85 ILE A C 1
ATOM 593 O O . ILE A 1 85 ? 10.895 -6.996 -1.660 1.00 95.00 85 ILE A O 1
ATOM 597 N N . ARG A 1 86 ? 9.259 -7.883 -2.918 1.00 92.50 86 ARG A N 1
ATOM 598 C CA . ARG A 1 86 ? 10.121 -8.531 -3.908 1.00 92.50 86 ARG A CA 1
ATOM 599 C C . ARG A 1 86 ? 9.484 -8.411 -5.283 1.00 92.50 86 ARG A C 1
ATOM 601 O O . ARG A 1 86 ? 8.334 -8.793 -5.470 1.00 92.50 86 ARG A O 1
ATOM 608 N N . SER A 1 87 ? 10.238 -7.915 -6.255 1.00 89.62 87 SER A N 1
ATOM 609 C CA . SER A 1 87 ? 9.824 -7.983 -7.657 1.00 89.62 87 SER A CA 1
ATOM 610 C C . SER A 1 87 ? 9.943 -9.432 -8.139 1.00 89.62 87 SER A C 1
ATOM 612 O O . SER A 1 87 ? 11.014 -10.030 -8.026 1.00 89.62 87 SER A O 1
ATOM 614 N N . GLU A 1 88 ? 8.838 -10.001 -8.621 1.00 81.81 88 GLU A N 1
ATOM 615 C CA . GLU A 1 88 ? 8.831 -11.318 -9.274 1.00 81.81 88 GLU A CA 1
ATOM 616 C C . GLU A 1 88 ? 8.844 -11.187 -10.795 1.00 81.81 88 GLU A C 1
ATOM 618 O O . GLU A 1 88 ? 9.571 -11.903 -11.479 1.00 81.81 88 GLU A O 1
ATOM 623 N N . GLU A 1 89 ? 8.074 -10.236 -11.318 1.00 77.44 89 GLU A N 1
ATOM 624 C CA . GLU A 1 89 ? 8.012 -9.899 -12.737 1.00 77.44 89 GLU A CA 1
ATOM 625 C C . GLU A 1 89 ? 8.141 -8.375 -12.907 1.00 77.44 89 GLU A C 1
ATOM 627 O O . GLU A 1 89 ? 7.935 -7.631 -11.943 1.00 77.44 89 GLU A O 1
ATOM 632 N N . PRO A 1 90 ? 8.435 -7.863 -14.120 1.00 74.06 90 PRO A N 1
ATOM 633 C CA . PRO A 1 90 ? 8.616 -6.425 -14.351 1.00 74.06 90 PRO A CA 1
ATOM 634 C C . PRO A 1 90 ? 7.412 -5.571 -13.933 1.00 74.06 90 PRO A C 1
ATOM 636 O O . PRO A 1 90 ? 7.557 -4.387 -13.648 1.00 74.06 90 PRO A O 1
ATOM 639 N N . THR A 1 91 ? 6.221 -6.168 -13.924 1.00 77.50 91 THR A N 1
ATOM 640 C CA . THR A 1 91 ? 4.954 -5.515 -13.586 1.00 77.50 91 THR A CA 1
ATOM 641 C C . THR A 1 91 ? 4.359 -6.014 -12.276 1.00 77.50 91 THR A C 1
ATOM 643 O O . THR A 1 91 ? 3.334 -5.481 -11.859 1.00 77.50 91 THR A O 1
ATOM 646 N N . ASN A 1 92 ? 4.963 -7.025 -11.640 1.00 87.81 92 ASN A N 1
ATOM 647 C CA . ASN A 1 92 ? 4.375 -7.715 -10.502 1.00 87.81 92 ASN A CA 1
ATOM 648 C C . ASN A 1 92 ? 5.325 -7.767 -9.299 1.00 87.81 92 ASN A C 1
ATOM 650 O O . ASN A 1 92 ? 6.425 -8.328 -9.361 1.00 87.81 92 ASN A O 1
ATOM 654 N N . ILE A 1 93 ? 4.876 -7.179 -8.192 1.00 94.75 93 ILE A N 1
ATOM 655 C CA . ILE A 1 93 ? 5.625 -7.085 -6.942 1.00 94.75 93 ILE A CA 1
ATOM 656 C C . ILE A 1 93 ? 4.907 -7.906 -5.877 1.00 94.75 93 ILE A C 1
ATOM 658 O O . ILE A 1 93 ? 3.791 -7.572 -5.481 1.00 94.75 93 ILE A O 1
ATOM 662 N N . ARG A 1 94 ? 5.555 -8.955 -5.364 1.00 95.56 94 ARG A N 1
ATOM 663 C CA . ARG A 1 94 ? 5.078 -9.657 -4.172 1.00 95.56 94 ARG A CA 1
ATOM 664 C C . ARG A 1 94 ? 5.377 -8.873 -2.916 1.00 95.56 94 ARG A C 1
ATOM 666 O O . ARG A 1 94 ? 6.434 -8.261 -2.783 1.00 95.56 94 ARG A O 1
ATOM 673 N N . PHE A 1 95 ? 4.448 -8.938 -1.979 1.00 96.75 95 PHE A N 1
ATOM 674 C CA . PHE A 1 95 ? 4.572 -8.331 -0.667 1.00 96.75 95 PHE A CA 1
ATOM 675 C C . PHE A 1 95 ? 3.637 -9.022 0.327 1.00 96.75 95 PHE A C 1
ATOM 677 O O . PHE A 1 95 ? 2.733 -9.771 -0.034 1.00 96.75 95 PHE A O 1
ATOM 684 N N . ILE A 1 96 ? 3.850 -8.752 1.605 1.00 97.00 96 ILE A N 1
ATOM 685 C CA . ILE A 1 96 ? 2.975 -9.148 2.699 1.00 97.00 96 ILE A CA 1
ATOM 686 C C . ILE A 1 96 ? 2.404 -7.874 3.307 1.00 97.00 96 ILE A C 1
ATOM 688 O O . ILE A 1 96 ? 3.132 -6.913 3.576 1.00 97.00 96 ILE A O 1
ATOM 692 N N . TYR A 1 97 ? 1.104 -7.880 3.567 1.00 96.25 97 TYR A N 1
ATOM 693 C CA . TYR A 1 97 ? 0.436 -6.841 4.335 1.00 96.25 97 TYR A CA 1
ATOM 694 C C . TYR A 1 97 ? -0.399 -7.457 5.453 1.00 96.25 97 TYR A C 1
ATOM 696 O O . TYR A 1 97 ? -0.668 -8.657 5.473 1.00 96.25 97 TYR A O 1
ATOM 704 N N . TYR A 1 98 ? -0.770 -6.628 6.418 1.00 95.25 98 TYR A N 1
ATOM 705 C CA . TYR A 1 98 ? -1.557 -7.022 7.568 1.00 95.25 98 TYR A CA 1
ATOM 706 C C . TYR A 1 98 ? -2.841 -6.210 7.616 1.00 95.25 98 TYR A C 1
ATOM 708 O O . TYR A 1 98 ? -2.770 -4.983 7.631 1.00 95.25 98 TYR A O 1
ATOM 716 N N . LEU A 1 99 ? -3.988 -6.887 7.680 1.00 92.38 99 LEU A N 1
ATOM 717 C CA . LEU A 1 99 ? -5.290 -6.291 7.987 1.00 92.38 99 LEU A CA 1
ATOM 718 C C . LEU A 1 99 ? -5.595 -6.538 9.465 1.00 92.38 99 LEU A C 1
ATOM 720 O O . LEU A 1 99 ? -5.957 -7.634 9.893 1.00 92.38 99 LEU A O 1
ATOM 724 N N . GLY A 1 100 ? -5.363 -5.523 10.291 1.00 90.38 100 GLY A N 1
ATOM 725 C CA . GLY A 1 100 ? -5.328 -5.679 11.738 1.00 90.38 100 GLY A CA 1
ATOM 726 C C . GLY A 1 100 ? -4.215 -6.646 12.151 1.00 90.38 100 GLY A C 1
ATOM 727 O O . GLY A 1 100 ? -3.043 -6.282 12.161 1.00 90.38 100 GLY A O 1
ATOM 728 N N . ARG A 1 101 ? -4.585 -7.879 12.516 1.00 88.62 101 ARG A N 1
ATOM 729 C CA . ARG A 1 101 ? -3.641 -8.949 12.898 1.00 88.62 101 ARG A CA 1
ATOM 730 C C . ARG A 1 101 ? -3.507 -10.046 11.844 1.00 88.62 101 ARG A C 1
ATOM 732 O O . ARG A 1 101 ? -2.700 -10.955 12.017 1.00 88.62 101 ARG A O 1
ATOM 739 N N . GLU A 1 102 ? -4.312 -9.990 10.792 1.00 91.94 102 GLU A N 1
ATOM 740 C CA . GLU A 1 102 ? -4.328 -11.000 9.747 1.00 91.94 102 GLU A CA 1
ATOM 741 C C . GLU A 1 102 ? -3.203 -10.740 8.755 1.00 91.94 102 GLU A C 1
ATOM 743 O O . GLU A 1 102 ? -3.137 -9.658 8.182 1.00 91.94 102 GLU A O 1
ATOM 748 N N . ARG A 1 103 ? -2.316 -11.721 8.566 1.00 94.56 103 ARG A N 1
ATOM 749 C CA . ARG A 1 103 ? -1.249 -11.670 7.564 1.00 94.56 103 ARG A CA 1
ATOM 750 C C . ARG A 1 103 ? -1.810 -12.114 6.220 1.00 94.56 103 ARG A C 1
ATOM 752 O O . ARG A 1 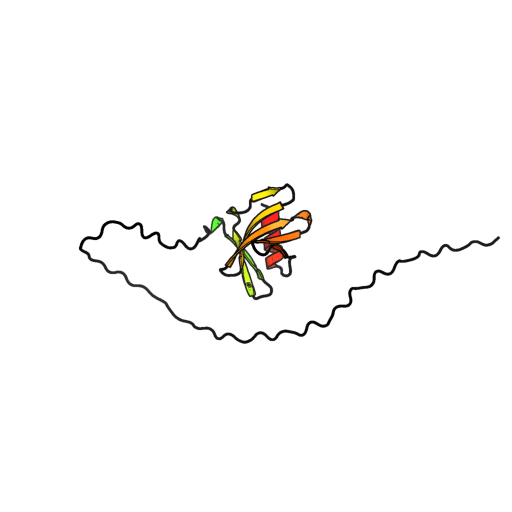103 ? -2.221 -13.263 6.098 1.00 94.56 103 ARG A O 1
ATOM 759 N N . VAL A 1 104 ? -1.701 -11.260 5.215 1.00 96.31 104 VAL A N 1
ATOM 760 C CA . VAL A 1 104 ? -2.149 -11.538 3.852 1.00 96.31 104 VAL A CA 1
ATOM 761 C C . VAL A 1 104 ? -0.972 -11.413 2.896 1.00 96.31 104 VAL A C 1
ATOM 763 O O . VAL A 1 104 ? -0.180 -10.471 2.972 1.00 96.31 104 VAL A O 1
ATOM 766 N N . GLU A 1 105 ? -0.831 -12.391 2.007 1.00 96.94 105 GLU A N 1
ATOM 767 C CA . GLU A 1 105 ? 0.128 -12.312 0.912 1.00 96.94 105 GLU A CA 1
ATOM 768 C C . GLU A 1 105 ? -0.518 -11.617 -0.282 1.00 96.94 105 GLU A C 1
ATOM 770 O O . GLU A 1 105 ? -1.663 -11.898 -0.638 1.00 96.94 105 GLU A O 1
ATOM 775 N N . GLY A 1 106 ? 0.217 -10.684 -0.875 1.00 96.44 106 GLY A N 1
ATOM 776 C CA . GLY A 1 106 ? -0.254 -9.824 -1.941 1.00 96.44 106 GLY A CA 1
ATOM 777 C C . GLY A 1 106 ? 0.707 -9.781 -3.119 1.00 96.44 106 GLY A C 1
ATOM 778 O O . GLY A 1 106 ? 1.916 -9.967 -2.988 1.00 96.44 106 GLY A O 1
ATOM 779 N N . SER A 1 107 ? 0.144 -9.501 -4.284 1.00 96.62 107 SER A N 1
ATOM 780 C CA . SER A 1 107 ? 0.860 -9.302 -5.537 1.00 96.62 107 SER A CA 1
ATOM 781 C C . SER A 1 107 ? 0.330 -8.024 -6.171 1.00 96.62 107 SER A C 1
ATOM 783 O O . SER A 1 107 ? -0.829 -7.961 -6.572 1.00 96.62 107 SER A O 1
ATOM 785 N N . ALA A 1 108 ? 1.144 -6.970 -6.162 1.00 97.00 108 ALA A N 1
ATOM 786 C CA . ALA A 1 108 ? 0.782 -5.664 -6.687 1.00 97.00 108 ALA A CA 1
ATOM 787 C C . ALA A 1 108 ? 1.110 -5.591 -8.175 1.00 97.00 108 ALA A C 1
ATOM 789 O O . ALA A 1 108 ? 2.233 -5.886 -8.588 1.00 97.00 108 ALA A O 1
ATOM 790 N N . ASN A 1 109 ? 0.139 -5.130 -8.956 1.00 95.50 109 ASN A N 1
ATOM 791 C CA . ASN A 1 109 ? 0.348 -4.654 -10.309 1.00 95.50 109 ASN A CA 1
ATOM 792 C C . ASN A 1 109 ? 0.425 -3.126 -10.259 1.00 95.50 109 ASN A C 1
ATOM 794 O O . ASN A 1 109 ? -0.587 -2.431 -10.159 1.00 95.50 109 ASN A O 1
ATOM 798 N N . CYS A 1 110 ? 1.652 -2.610 -10.277 1.00 93.62 110 CYS A N 1
ATOM 799 C CA . CYS A 1 110 ? 1.910 -1.180 -10.141 1.00 93.62 110 CYS A CA 1
ATOM 800 C C . CYS A 1 110 ? 1.434 -0.341 -11.338 1.00 93.62 110 CYS A C 1
ATOM 802 O O . CYS A 1 110 ? 0.868 0.724 -11.093 1.00 93.62 110 CYS A O 1
ATOM 804 N N . PRO A 1 111 ? 1.593 -0.787 -12.603 1.00 93.06 111 PRO A N 1
ATOM 805 C CA . PRO A 1 111 ? 0.998 -0.102 -13.752 1.00 93.06 111 PRO A CA 1
ATOM 806 C C . PRO A 1 111 ? -0.521 0.079 -13.657 1.00 93.06 111 PRO A C 1
ATOM 808 O O . PRO A 1 111 ? -1.024 1.160 -13.953 1.00 93.06 111 PRO A O 1
ATOM 811 N N . ASP A 1 112 ? -1.240 -0.959 -13.223 1.00 94.38 112 ASP A N 1
ATOM 812 C CA . ASP A 1 112 ? -2.704 -0.940 -13.125 1.00 94.38 112 ASP A CA 1
ATOM 813 C C . ASP A 1 112 ? -3.218 -0.482 -11.745 1.00 94.38 112 ASP A C 1
ATOM 815 O O . ASP A 1 112 ? -4.427 -0.460 -11.504 1.00 94.38 112 ASP A O 1
ATOM 819 N N . PHE A 1 113 ? -2.301 -0.138 -10.834 1.00 95.25 113 PHE A N 1
ATOM 820 C CA . PHE A 1 113 ? -2.551 0.317 -9.464 1.00 95.25 113 PHE A CA 1
ATOM 821 C C . PHE A 1 113 ? -3.592 -0.530 -8.709 1.00 95.25 113 PHE A C 1
ATOM 823 O O . PHE A 1 113 ? -4.520 -0.027 -8.071 1.00 95.25 113 PHE A O 1
ATOM 830 N N . ASN A 1 114 ? -3.428 -1.850 -8.795 1.00 97.38 114 ASN A N 1
ATOM 831 C CA . ASN A 1 114 ? -4.256 -2.842 -8.115 1.00 97.38 114 ASN A CA 1
ATOM 832 C C . ASN A 1 114 ? -3.386 -3.943 -7.494 1.00 97.38 114 ASN A C 1
ATOM 834 O O . ASN A 1 114 ? -2.179 -4.014 -7.740 1.00 97.38 114 ASN A O 1
ATOM 838 N N . TRP A 1 115 ? -3.979 -4.795 -6.660 1.00 97.19 115 TRP A N 1
ATOM 839 C CA . TRP A 1 115 ? -3.290 -5.978 -6.146 1.00 97.19 115 TRP A CA 1
ATOM 840 C C . TRP A 1 115 ? -4.204 -7.187 -6.060 1.00 97.19 115 TRP A C 1
ATOM 842 O O . TRP A 1 115 ? -5.423 -7.066 -5.979 1.00 97.19 115 TRP A O 1
ATOM 852 N N . ILE A 1 116 ? -3.587 -8.361 -6.039 1.00 96.81 116 ILE A N 1
ATOM 853 C CA . ILE A 1 116 ? -4.242 -9.643 -5.809 1.00 96.81 116 ILE A CA 1
ATOM 854 C C . ILE A 1 116 ? -3.875 -10.124 -4.408 1.00 96.81 116 ILE A C 1
ATOM 856 O O . ILE A 1 116 ? -2.695 -10.099 -4.060 1.00 96.81 116 ILE A O 1
ATOM 860 N N . SER A 1 117 ? -4.853 -10.557 -3.610 1.00 96.31 117 SER A N 1
ATOM 861 C CA . SER A 1 117 ? -4.612 -11.238 -2.329 1.00 96.31 117 SER A CA 1
ATOM 862 C C . SER A 1 117 ? -4.623 -12.757 -2.494 1.00 96.31 117 SER A C 1
ATOM 864 O O . SER A 1 117 ? -5.422 -13.295 -3.261 1.00 96.31 117 SER A O 1
ATOM 866 N N . TYR A 1 118 ? -3.772 -13.456 -1.749 1.00 94.00 118 TYR A N 1
ATOM 867 C CA . TYR A 1 118 ? -3.696 -14.916 -1.729 1.00 94.00 118 TYR A CA 1
ATOM 868 C C . TYR A 1 118 ? -3.985 -15.478 -0.332 1.00 94.00 118 TYR A C 1
ATOM 870 O O . TYR A 1 118 ? -3.568 -14.865 0.658 1.00 94.00 118 TYR A O 1
ATOM 878 N N . PRO A 1 119 ? -4.596 -16.679 -0.251 1.00 93.50 119 PRO A N 1
ATOM 879 C CA . PRO A 1 119 ? -4.883 -17.626 -1.346 1.00 93.50 119 PRO A CA 1
ATOM 880 C C . PRO A 1 119 ? -6.167 -17.370 -2.158 1.00 93.50 119 PRO A C 1
ATOM 882 O O . PRO A 1 119 ? -6.407 -18.081 -3.129 1.00 93.50 119 PRO A O 1
ATOM 885 N N . GLU A 1 120 ? -6.987 -16.382 -1.803 1.00 91.69 120 GLU A N 1
ATOM 886 C CA . GLU A 1 120 ? -8.324 -16.167 -2.384 1.00 91.69 120 GLU A CA 1
ATOM 887 C C . GLU A 1 120 ? -8.298 -15.698 -3.850 1.00 91.69 120 GLU A C 1
ATOM 889 O O . GLU A 1 120 ? -9.326 -15.739 -4.525 1.00 91.69 120 GLU A O 1
ATOM 894 N N . ALA A 1 121 ? -7.138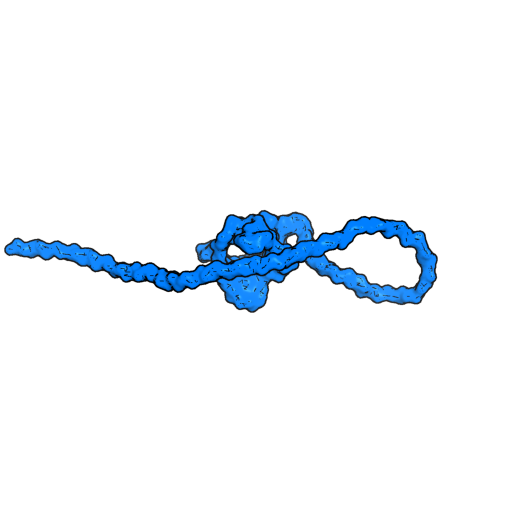 -15.255 -4.345 1.00 94.56 121 ALA A N 1
ATOM 895 C CA . ALA A 1 121 ? -6.925 -14.696 -5.681 1.00 94.56 121 ALA A CA 1
ATOM 896 C C . ALA A 1 121 ? -7.876 -13.529 -6.012 1.00 94.56 121 ALA A C 1
ATOM 898 O O . ALA A 1 121 ? -8.286 -13.339 -7.159 1.00 94.56 121 ALA A O 1
ATOM 899 N N . GLN A 1 122 ? -8.234 -12.735 -5.001 1.00 95.88 122 GLN A N 1
ATOM 900 C CA . GLN A 1 122 ? -9.136 -11.602 -5.166 1.00 95.88 122 GLN A CA 1
ATOM 901 C C . GLN A 1 122 ? -8.365 -10.371 -5.645 1.00 95.88 122 GLN A C 1
ATOM 903 O O . GLN A 1 122 ? -7.386 -9.977 -5.016 1.00 95.88 122 GLN A O 1
ATOM 908 N N . VAL A 1 123 ? -8.832 -9.755 -6.735 1.00 96.88 123 VAL A N 1
ATOM 909 C CA . VAL A 1 123 ? -8.320 -8.472 -7.236 1.00 96.88 123 VAL A CA 1
ATOM 910 C C . VAL A 1 123 ? -8.960 -7.334 -6.447 1.00 96.88 123 VAL A C 1
ATOM 912 O O . VAL A 1 123 ? -10.184 -7.261 -6.323 1.00 96.88 123 VAL A O 1
ATOM 915 N N . HIS A 1 124 ? -8.131 -6.418 -5.966 1.00 95.88 124 HIS A N 1
ATOM 916 C CA . HIS A 1 124 ? -8.530 -5.248 -5.200 1.00 95.88 124 HIS A CA 1
ATOM 917 C C . HIS A 1 124 ? -7.980 -3.979 -5.841 1.00 95.88 124 HIS A C 1
ATOM 919 O O . HIS A 1 124 ? -6.844 -3.939 -6.312 1.00 95.88 124 HIS A O 1
ATOM 925 N N . THR A 1 125 ? -8.771 -2.916 -5.793 1.00 96.31 125 THR A N 1
ATOM 926 C CA . THR A 1 125 ? -8.343 -1.549 -6.106 1.00 96.31 125 THR A CA 1
ATOM 927 C C . THR A 1 125 ? -8.400 -0.709 -4.837 1.00 96.31 125 THR A C 1
ATOM 929 O O . THR A 1 125 ? -9.248 -0.984 -3.984 1.00 96.31 125 THR A O 1
ATOM 932 N N . PRO A 1 126 ? -7.567 0.333 -4.683 1.00 95.44 126 PRO A N 1
ATOM 933 C CA . PRO A 1 126 ? -7.642 1.207 -3.520 1.00 95.44 126 PRO A CA 1
ATOM 934 C C . PRO A 1 126 ? -9.052 1.764 -3.309 1.00 95.44 126 PRO A C 1
ATOM 936 O O . PRO A 1 126 ? 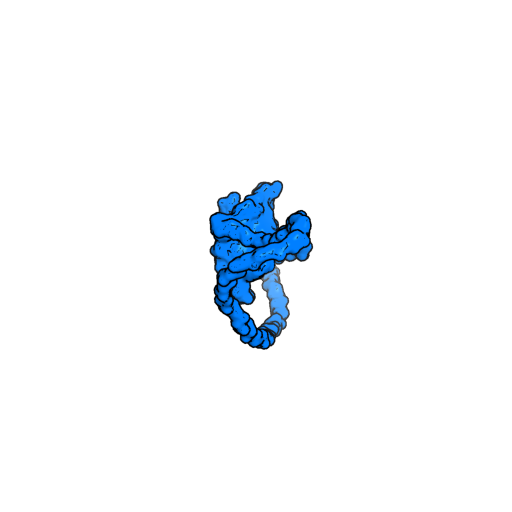-9.689 2.234 -4.249 1.00 95.44 126 PRO A O 1
ATOM 939 N N . GLN A 1 127 ? -9.563 1.666 -2.081 1.00 93.62 127 GLN A N 1
ATOM 940 C CA . GLN A 1 127 ? -10.876 2.196 -1.671 1.00 93.62 127 GLN A CA 1
ATOM 941 C C . GLN A 1 127 ? -10.757 3.218 -0.531 1.00 93.62 127 GLN A C 1
ATOM 943 O O . GLN A 1 127 ? -11.736 3.859 -0.159 1.00 93.62 127 GLN A O 1
ATOM 948 N N . SER A 1 128 ? -9.563 3.369 0.040 1.00 93.94 128 SER A N 1
ATOM 949 C CA . SER A 1 128 ? -9.226 4.401 1.015 1.00 93.94 128 SER A CA 1
ATOM 950 C C . SER A 1 128 ? -7.788 4.873 0.842 1.00 93.94 128 SER A C 1
ATOM 952 O O . SER A 1 128 ? -6.961 4.178 0.242 1.00 93.94 128 SER A O 1
ATOM 954 N N . GLU A 1 129 ? -7.476 6.007 1.470 1.00 95.44 129 GLU A N 1
ATOM 955 C CA . GLU A 1 129 ? -6.113 6.534 1.582 1.00 95.44 129 GLU A CA 1
ATOM 956 C C . GLU A 1 129 ? -5.134 5.472 2.109 1.00 95.44 129 GLU A C 1
ATOM 958 O O . GLU A 1 129 ? -4.016 5.359 1.623 1.00 95.44 129 GLU A O 1
ATOM 963 N N . ALA A 1 130 ? -5.566 4.606 3.031 1.00 95.75 130 ALA A N 1
ATOM 964 C CA . ALA A 1 130 ? -4.708 3.547 3.554 1.00 95.75 130 ALA A CA 1
ATOM 965 C C . ALA A 1 130 ? -4.311 2.507 2.496 1.00 95.75 130 ALA A C 1
ATOM 967 O O . ALA A 1 130 ? -3.148 2.123 2.413 1.00 95.75 130 ALA A O 1
ATOM 968 N N . THR A 1 131 ? -5.258 2.057 1.669 1.00 95.50 131 THR A N 1
ATOM 969 C CA . THR A 1 131 ? -4.960 1.121 0.570 1.00 95.50 131 THR A CA 1
ATOM 970 C C . THR A 1 131 ? -4.168 1.783 -0.560 1.00 95.50 131 THR A C 1
ATOM 972 O O . THR A 1 131 ? -3.372 1.120 -1.219 1.00 95.50 131 THR A O 1
ATOM 975 N N . GLU A 1 132 ? -4.335 3.092 -0.751 1.00 97.19 132 GLU A N 1
ATOM 976 C CA . GLU A 1 132 ? -3.536 3.875 -1.695 1.00 97.19 132 GLU A CA 1
ATOM 977 C C . GLU A 1 132 ? -2.086 4.019 -1.206 1.00 97.19 132 GLU A C 1
ATOM 979 O O . GLU A 1 132 ? -1.152 3.693 -1.935 1.00 97.19 132 GLU A O 1
ATOM 984 N N . ASN A 1 133 ? -1.886 4.402 0.058 1.00 97.56 133 ASN A N 1
ATOM 985 C CA . ASN A 1 133 ? -0.574 4.478 0.705 1.00 97.56 133 ASN A CA 1
ATOM 986 C C . ASN A 1 133 ? 0.143 3.125 0.712 1.00 97.56 133 ASN A C 1
ATOM 988 O O . ASN A 1 133 ? 1.352 3.061 0.491 1.00 97.56 133 ASN A O 1
ATOM 992 N N . MET A 1 134 ? -0.603 2.041 0.937 1.00 96.62 134 MET A N 1
ATOM 993 C CA . MET A 1 134 ? -0.093 0.675 0.853 1.00 96.62 134 MET A CA 1
ATOM 994 C C . MET A 1 134 ? 0.515 0.400 -0.527 1.00 96.62 134 MET A C 1
ATOM 996 O O . MET A 1 134 ? 1.689 0.040 -0.604 1.00 96.62 134 MET A O 1
ATOM 1000 N N . LEU A 1 135 ? -0.246 0.606 -1.610 1.00 96.81 135 LEU A N 1
ATOM 1001 C CA . LEU A 1 135 ? 0.254 0.378 -2.970 1.00 96.81 135 LEU A CA 1
ATOM 1002 C C . LEU A 1 135 ? 1.381 1.334 -3.342 1.00 96.81 135 LEU A C 1
ATOM 1004 O O . LEU A 1 135 ? 2.381 0.892 -3.897 1.00 96.81 135 LEU A O 1
ATOM 1008 N N . ASN A 1 136 ? 1.270 2.6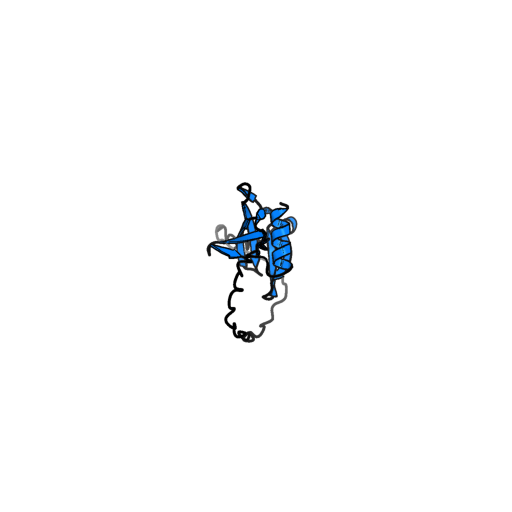14 -2.983 1.00 96.75 136 ASN A N 1
ATOM 1009 C CA . ASN A 1 136 ? 2.343 3.582 -3.190 1.00 96.75 136 ASN A CA 1
ATOM 1010 C C . ASN A 1 136 ? 3.647 3.103 -2.551 1.00 96.75 136 ASN A C 1
ATOM 1012 O O . ASN A 1 136 ? 4.699 3.177 -3.181 1.00 96.75 136 ASN A O 1
ATOM 1016 N N . LYS A 1 137 ? 3.593 2.565 -1.327 1.00 96.06 137 LYS A N 1
ATOM 1017 C CA . LYS A 1 137 ? 4.789 2.060 -0.658 1.00 96.06 137 LYS A CA 1
ATOM 1018 C C . LYS A 1 137 ? 5.360 0.817 -1.338 1.00 96.06 137 LYS A C 1
ATOM 1020 O O . LYS A 1 137 ? 6.578 0.721 -1.457 1.00 96.06 137 LYS A O 1
ATOM 1025 N N . VAL A 1 138 ? 4.505 -0.109 -1.770 1.00 95.31 138 VAL A N 1
ATOM 1026 C CA . VAL A 1 138 ? 4.918 -1.343 -2.460 1.00 95.31 138 VAL A CA 1
ATOM 1027 C C . VAL A 1 138 ? 5.540 -1.037 -3.823 1.00 95.31 138 VAL A C 1
ATOM 1029 O O . VAL A 1 138 ? 6.591 -1.575 -4.150 1.00 95.31 138 VAL A O 1
ATOM 1032 N N . CYS A 1 139 ? 4.939 -0.127 -4.587 1.00 93.69 139 CYS A N 1
ATOM 1033 C CA . CYS A 1 139 ? 5.373 0.232 -5.937 1.00 93.69 139 CYS A CA 1
ATOM 1034 C C . CYS A 1 139 ? 6.596 1.158 -5.994 1.00 93.69 139 CYS A C 1
ATOM 1036 O O . CYS A 1 139 ? 7.122 1.407 -7.075 1.00 93.69 139 CYS A O 1
ATOM 1038 N N . GLN A 1 140 ? 7.047 1.672 -4.848 1.00 89.06 140 GLN A N 1
ATOM 1039 C CA . GLN A 1 140 ? 8.302 2.419 -4.704 1.00 89.06 140 GLN A CA 1
ATOM 1040 C C . GLN A 1 140 ? 9.481 1.538 -4.250 1.00 89.06 140 GLN A C 1
ATOM 1042 O O . GLN A 1 140 ? 10.581 2.066 -4.072 1.00 89.06 140 GLN A O 1
ATOM 1047 N N . GLY A 1 141 ? 9.229 0.256 -3.957 1.00 69.06 141 GLY A N 1
ATOM 1048 C CA . GLY A 1 141 ? 10.200 -0.681 -3.381 1.00 69.06 141 GLY A CA 1
ATOM 1049 C C . GLY A 1 141 ? 11.174 -1.298 -4.372 1.00 69.06 141 GLY A C 1
ATOM 1050 O O . GLY A 1 141 ? 10.947 -1.201 -5.597 1.00 69.06 141 GLY A O 1
#